Protein AF-A0A379U1P8-F1 (afdb_monomer_lite)

Sequence (129 aa):
MVGGAPLVVKLVEGTQGIGVVLAETRQAAESVIDAFRGLNAHILVQEYIAEAKGCDIRCLVVGNEVVAAIERCAKAGDFRSNLHRGGVASIATITPVNGISPSKPHRRWGWMWRALIFYAPRAGRWLWK

Secondary structure (DSSP, 8-state):
--S-SSEEEEESS-STTTTEEEESSHHHHHHHHHHHHTTT--EEEEE--GGGTTEEEEEEEETTEEEEEEEEEPPTT-----GGGT-EEEE------TT-------TT---SEEEEEEE--TTS--EE-

InterPro domains:
  IPR013651 ATP-grasp fold, RimK-type [PF08443] (4-96)
  IPR013815 ATP-grasp fold, subdomain 1 [G3DSA:3.30.1490.20] (1-49)

pLDDT: mean 71.83, std 15.87, range [37.69, 89.88]

Foldseek 3Di:
DPDFDQKWKAFPPDPDRVRTDGDRHPVSVVVSVVVVVVVVTDMDIGYDPVQLVLKKKKFKDFPFDGPFIKIWHDDPPDSHSRVVNVIDIDGDDDDPDPPPGVPDPPPPDPDRIDIWIWRDGPVRDTDGD

Organism: Salmonella diarizonae 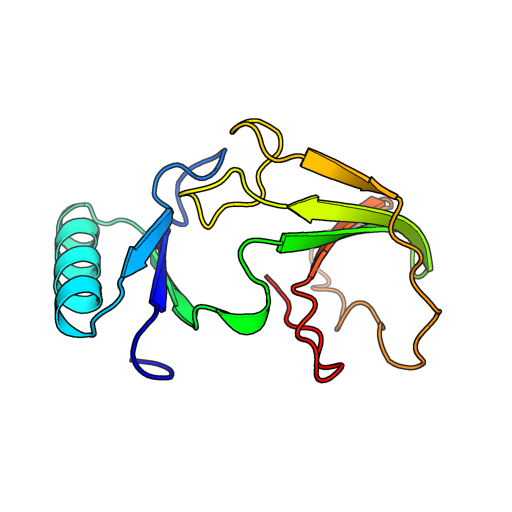(NCBI:txid59204)

Structure (mmCIF, N/CA/C/O backbone):
data_AF-A0A379U1P8-F1
#
_entry.id   AF-A0A379U1P8-F1
#
loop_
_atom_site.group_PDB
_atom_site.id
_atom_site.type_symbol
_atom_site.label_atom_id
_atom_site.label_alt_id
_atom_site.label_comp_id
_atom_site.label_asym_id
_atom_site.label_entity_id
_atom_site.label_seq_id
_atom_site.pdbx_PDB_ins_code
_atom_site.Cartn_x
_atom_site.Cartn_y
_atom_site.Cartn_z
_atom_site.occupancy
_atom_site.B_iso_or_equiv
_atom_site.auth_seq_id
_atom_site.auth_comp_id
_atom_site.auth_asym_id
_atom_site.auth_atom_id
_atom_site.pdbx_PDB_model_num
ATOM 1 N N . MET A 1 1 ? -9.757 -14.560 10.415 1.00 53.19 1 MET A N 1
ATOM 2 C CA . MET A 1 1 ? -9.095 -13.259 10.182 1.00 53.19 1 MET A CA 1
ATOM 3 C C . MET A 1 1 ? -7.602 -13.536 10.107 1.00 53.19 1 MET A C 1
ATOM 5 O O . MET A 1 1 ? -7.113 -14.252 10.970 1.00 53.19 1 MET A O 1
ATOM 9 N N . VAL A 1 2 ? -6.929 -13.124 9.033 1.00 46.50 2 VAL A N 1
ATOM 10 C CA . VAL A 1 2 ? -5.531 -13.507 8.748 1.00 46.50 2 VAL A CA 1
ATOM 11 C C . VAL A 1 2 ? -4.574 -12.605 9.541 1.00 46.50 2 VAL A C 1
ATOM 13 O O . VAL A 1 2 ? -4.865 -11.423 9.673 1.00 46.50 2 VAL A O 1
ATOM 16 N N . GLY A 1 3 ? -3.473 -13.148 10.073 1.00 61.94 3 GLY A N 1
ATOM 17 C CA . GLY A 1 3 ? -2.265 -12.406 10.493 1.00 61.94 3 GLY A CA 1
ATOM 18 C C . GLY A 1 3 ? -2.323 -11.536 11.759 1.00 61.94 3 GLY A C 1
ATOM 19 O O . GLY A 1 3 ? -1.283 -11.289 12.355 1.00 61.94 3 GLY A O 1
ATOM 20 N N . GLY A 1 4 ? -3.508 -11.118 12.213 1.00 74.19 4 GLY A N 1
ATOM 21 C CA . GLY A 1 4 ? -3.629 -10.114 13.279 1.00 74.19 4 GLY A CA 1
ATOM 22 C C . GLY A 1 4 ? -3.466 -8.685 12.746 1.00 74.19 4 GLY A C 1
ATOM 23 O O . GLY A 1 4 ? -3.145 -8.480 11.580 1.00 74.19 4 GLY A O 1
ATOM 24 N N . ALA A 1 5 ? -3.771 -7.687 13.575 1.00 78.81 5 ALA A N 1
ATOM 25 C CA . ALA A 1 5 ? -3.619 -6.282 13.198 1.00 78.81 5 ALA A CA 1
ATOM 26 C C . ALA A 1 5 ? -2.148 -5.837 13.323 1.00 78.81 5 ALA A C 1
ATOM 28 O O . ALA A 1 5 ? -1.449 -6.366 14.191 1.00 78.81 5 ALA A O 1
ATOM 29 N N . PRO A 1 6 ? -1.676 -4.870 12.513 1.00 85.50 6 PRO A N 1
ATOM 30 C CA . PRO A 1 6 ? -2.435 -4.022 11.582 1.00 85.50 6 PRO A CA 1
ATOM 31 C C . PRO A 1 6 ? -2.812 -4.691 10.243 1.00 85.50 6 PRO A C 1
ATOM 33 O O . PRO A 1 6 ? -2.034 -5.435 9.649 1.00 85.50 6 PRO A O 1
ATOM 36 N N . LEU A 1 7 ? -4.010 -4.381 9.733 1.00 87.19 7 LEU A N 1
ATOM 37 C CA . LEU A 1 7 ? -4.565 -4.918 8.482 1.00 87.19 7 LEU A CA 1
ATOM 38 C C . LEU A 1 7 ? -4.929 -3.802 7.502 1.00 87.19 7 LEU A C 1
ATOM 40 O O . LEU A 1 7 ? -5.400 -2.741 7.894 1.00 87.19 7 LEU A O 1
ATOM 44 N N . VAL A 1 8 ? -4.789 -4.066 6.206 1.00 86.69 8 VAL A N 1
ATOM 45 C CA . VAL A 1 8 ? -5.325 -3.224 5.135 1.00 86.69 8 VAL A CA 1
ATOM 46 C C . VAL A 1 8 ? -6.604 -3.857 4.598 1.00 86.69 8 VAL A C 1
ATOM 48 O O . VAL A 1 8 ? -6.575 -4.966 4.061 1.00 86.69 8 VAL A O 1
ATOM 51 N N . VAL A 1 9 ? -7.717 -3.133 4.693 1.00 87.62 9 VAL A N 1
ATOM 52 C CA . VAL A 1 9 ? -9.000 -3.510 4.090 1.00 87.62 9 VAL A CA 1
ATOM 53 C C . VAL A 1 9 ? -9.169 -2.726 2.795 1.00 87.62 9 VAL A C 1
ATOM 55 O O . VAL A 1 9 ? -9.080 -1.498 2.791 1.00 87.62 9 VAL A O 1
ATOM 58 N N . LYS A 1 10 ? -9.370 -3.432 1.682 1.00 85.19 10 LYS A N 1
ATOM 59 C CA . LYS A 1 10 ? -9.575 -2.849 0.354 1.00 85.19 10 LYS A CA 1
ATOM 60 C C . LYS A 1 10 ? -10.949 -3.231 -0.162 1.00 85.19 10 LYS A C 1
ATOM 62 O O . LYS A 1 10 ? -11.264 -4.415 -0.241 1.00 85.19 10 LYS A O 1
ATOM 67 N N . LEU A 1 11 ? -11.715 -2.245 -0.590 1.00 80.44 11 LEU A N 1
ATOM 68 C CA . LEU A 1 11 ? -12.860 -2.473 -1.458 1.00 80.44 11 LEU A CA 1
ATOM 69 C C . LEU A 1 11 ? -12.367 -2.915 -2.839 1.00 80.44 11 LEU A C 1
ATOM 71 O O . LEU A 1 11 ? -11.487 -2.283 -3.426 1.00 80.44 11 LEU A O 1
ATOM 75 N N . VAL A 1 12 ? -12.903 -4.031 -3.330 1.00 72.12 12 VAL A N 1
ATOM 76 C CA . VAL A 1 12 ? -12.590 -4.584 -4.659 1.00 72.12 12 VAL A CA 1
ATOM 77 C C . VAL A 1 12 ? -13.278 -3.764 -5.754 1.00 72.12 12 VAL A C 1
ATOM 79 O O . VAL A 1 12 ? -12.781 -3.672 -6.875 1.00 72.12 12 VAL A O 1
ATOM 82 N N . GLU A 1 13 ? -14.383 -3.112 -5.410 1.00 68.88 13 GLU A N 1
ATOM 83 C CA . GLU A 1 13 ? -15.125 -2.213 -6.282 1.00 68.88 13 GLU A CA 1
ATOM 84 C C . GLU A 1 13 ? -14.661 -0.773 -6.042 1.00 68.88 13 GLU A C 1
ATOM 86 O O . GLU A 1 13 ? -15.003 -0.135 -5.047 1.00 68.88 13 GLU A O 1
ATOM 91 N N . GLY A 1 14 ? -13.811 -0.273 -6.939 1.00 58.59 14 GLY A N 1
ATOM 92 C CA . GLY A 1 14 ? -13.273 1.083 -6.872 1.00 58.59 14 GLY A CA 1
ATOM 93 C C . GLY A 1 14 ? -11.991 1.248 -7.684 1.00 58.59 14 GLY A C 1
ATOM 94 O O . GLY A 1 14 ? -11.272 0.290 -7.962 1.00 58.59 14 GLY A O 1
ATOM 95 N N . THR A 1 15 ? -11.677 2.482 -8.077 1.00 55.84 15 THR A N 1
ATOM 96 C CA . THR A 1 15 ? -10.399 2.825 -8.721 1.00 55.84 15 THR A CA 1
ATOM 97 C C . THR A 1 15 ? -9.621 3.823 -7.858 1.00 55.84 15 THR A C 1
ATOM 99 O O . THR A 1 15 ? -10.140 4.394 -6.901 1.00 55.84 15 THR A O 1
ATOM 102 N N . GLN A 1 16 ? -8.329 4.001 -8.145 1.00 54.03 16 GLN A N 1
ATOM 103 C CA . GLN A 1 16 ? -7.488 5.045 -7.535 1.00 54.03 16 GLN A CA 1
ATOM 104 C C . GLN A 1 16 ? -7.282 4.988 -6.002 1.00 54.03 16 GLN A C 1
ATOM 106 O O . GLN A 1 16 ? -6.780 5.947 -5.413 1.00 54.03 16 GLN A O 1
ATOM 111 N N . GLY A 1 17 ? -7.567 3.862 -5.342 1.00 56.28 17 GLY A N 1
ATOM 112 C CA . GLY A 1 17 ? -7.320 3.697 -3.901 1.00 56.28 17 GLY A CA 1
ATOM 113 C C . GLY A 1 17 ? -8.392 4.314 -2.995 1.00 56.28 17 GLY A C 1
ATOM 114 O O . GLY A 1 17 ? -8.165 4.454 -1.789 1.00 56.28 17 GLY A O 1
ATOM 115 N N . ILE A 1 18 ? -9.546 4.665 -3.566 1.00 64.00 18 ILE A N 1
ATOM 116 C CA . ILE A 1 18 ? -10.781 4.915 -2.820 1.00 64.00 18 ILE A CA 1
ATOM 117 C C . ILE A 1 18 ? -11.218 3.577 -2.208 1.00 64.00 18 ILE A C 1
ATOM 119 O O . ILE A 1 18 ? -11.214 2.558 -2.893 1.00 64.00 18 ILE A O 1
ATOM 123 N N . GLY A 1 19 ? -11.508 3.563 -0.905 1.00 71.62 19 GLY A N 1
ATOM 124 C CA . GLY A 1 19 ? -11.887 2.337 -0.195 1.00 71.62 19 GLY A CA 1
ATOM 125 C C . GLY A 1 19 ? -10.727 1.470 0.305 1.00 71.62 19 GLY A C 1
ATOM 126 O O . GLY A 1 19 ? -10.930 0.292 0.582 1.00 71.62 19 GLY A O 1
ATOM 127 N N . VAL A 1 20 ? -9.513 2.026 0.421 1.00 82.25 20 VAL A N 1
ATOM 128 C CA . VAL A 1 20 ? -8.374 1.369 1.085 1.00 82.25 20 VAL A CA 1
ATOM 129 C C . VAL A 1 20 ? -8.164 1.982 2.466 1.00 82.25 20 VAL A C 1
ATOM 131 O O . VAL A 1 20 ? -7.797 3.154 2.568 1.00 82.25 20 VAL A O 1
ATOM 134 N N . VAL A 1 21 ? -8.370 1.185 3.512 1.00 86.56 21 VAL A N 1
ATOM 135 C CA . VAL A 1 21 ? -8.299 1.603 4.918 1.00 86.56 21 VAL A CA 1
ATOM 136 C C . VAL A 1 21 ? -7.233 0.787 5.643 1.00 86.56 21 VAL A C 1
ATOM 138 O O . VAL A 1 21 ? -7.186 -0.434 5.501 1.00 86.56 21 VAL A O 1
ATOM 141 N N . LEU A 1 22 ? -6.383 1.464 6.417 1.00 87.75 22 LEU A N 1
ATOM 142 C CA . LEU A 1 22 ? -5.484 0.826 7.375 1.00 87.75 22 LEU A CA 1
ATOM 143 C C . LEU A 1 22 ? -6.210 0.718 8.718 1.00 87.75 22 LEU A C 1
ATOM 145 O O . LEU A 1 22 ? -6.577 1.728 9.309 1.00 87.75 22 LEU A O 1
ATOM 149 N N . ALA A 1 23 ? -6.423 -0.506 9.178 1.00 89.88 23 ALA A N 1
ATOM 150 C CA . ALA A 1 23 ? -6.978 -0.815 10.480 1.00 89.88 23 ALA A CA 1
ATOM 151 C C . ALA A 1 23 ? -5.848 -1.254 11.417 1.00 89.88 23 ALA A C 1
ATOM 153 O O . ALA A 1 23 ? -5.320 -2.360 11.298 1.00 89.88 23 ALA A O 1
ATOM 154 N N . GLU A 1 24 ? -5.469 -0.376 12.346 1.00 87.56 24 GLU A N 1
ATOM 155 C CA . GLU A 1 24 ? -4.363 -0.622 13.283 1.00 87.56 24 GLU A CA 1
ATOM 156 C C . GLU A 1 24 ? -4.704 -1.657 14.357 1.00 87.56 24 GLU A C 1
ATOM 158 O O . GLU A 1 24 ? -3.819 -2.331 14.878 1.00 87.56 24 GLU A O 1
ATOM 163 N N . THR A 1 25 ? -5.993 -1.823 14.659 1.00 88.94 25 THR A N 1
ATOM 164 C CA . THR A 1 25 ? -6.484 -2.795 15.635 1.00 88.94 25 THR A CA 1
ATOM 165 C C . THR A 1 25 ? -7.435 -3.786 14.987 1.00 88.94 25 THR A C 1
ATOM 167 O O . THR A 1 25 ? -8.078 -3.515 13.968 1.00 88.94 25 THR A O 1
ATOM 170 N N . ARG A 1 26 ? -7.563 -4.955 15.616 1.00 87.00 26 ARG A N 1
ATOM 171 C CA . ARG A 1 26 ? -8.515 -5.976 15.183 1.00 87.00 26 ARG A CA 1
ATOM 172 C C . ARG A 1 26 ? -9.951 -5.448 15.195 1.00 87.00 26 ARG A C 1
ATOM 174 O O . ARG A 1 26 ? -10.682 -5.669 14.240 1.00 87.00 26 ARG A O 1
ATOM 181 N N . GLN A 1 27 ? -10.312 -4.720 16.248 1.00 87.75 27 GLN A N 1
ATOM 182 C CA . GLN A 1 27 ? -11.637 -4.119 16.402 1.00 87.75 27 GLN A CA 1
ATOM 183 C C . GLN A 1 27 ? -11.914 -3.107 15.287 1.00 87.75 27 GLN A C 1
ATOM 185 O O . GLN A 1 27 ? -12.988 -3.126 14.700 1.00 87.75 27 GLN A O 1
ATOM 190 N N . ALA A 1 28 ? -10.932 -2.271 14.925 1.00 88.69 28 ALA A N 1
ATOM 191 C CA . ALA A 1 28 ? -11.074 -1.356 13.796 1.00 88.69 28 ALA A CA 1
ATOM 192 C C . ALA A 1 28 ? -11.277 -2.113 12.474 1.00 88.69 28 ALA A C 1
ATOM 194 O O . ALA A 1 28 ? -12.111 -1.717 11.663 1.00 88.69 28 ALA A O 1
ATOM 195 N N . ALA A 1 29 ? -10.557 -3.220 12.264 1.00 88.31 29 ALA A N 1
ATOM 196 C CA . ALA A 1 29 ? -10.723 -4.042 11.069 1.00 88.31 29 ALA A CA 1
ATOM 197 C C . ALA A 1 29 ? -12.125 -4.666 11.010 1.00 88.31 29 ALA A C 1
ATOM 199 O O . ALA A 1 29 ? -12.757 -4.623 9.959 1.00 88.31 29 ALA A O 1
ATOM 200 N N . GLU A 1 30 ? -12.621 -5.198 12.131 1.00 89.00 30 GLU A N 1
ATOM 201 C CA . GLU A 1 30 ? -13.978 -5.746 12.266 1.00 89.00 30 GLU A CA 1
ATOM 202 C C . GLU A 1 30 ? -15.040 -4.680 11.958 1.00 89.00 30 GLU A C 1
ATOM 204 O O . GLU A 1 30 ? -15.861 -4.892 11.068 1.00 89.00 30 GLU A O 1
ATOM 209 N N . SER A 1 31 ? -14.947 -3.494 12.568 1.00 89.12 31 SER A N 1
ATOM 210 C CA . SER A 1 31 ? -15.872 -2.381 12.310 1.00 89.12 31 SER A CA 1
ATOM 211 C C . SER A 1 31 ? -15.903 -1.954 10.839 1.00 89.12 31 SER A C 1
ATOM 213 O O . SER A 1 31 ? -16.969 -1.691 10.285 1.00 89.12 31 SER A O 1
ATOM 215 N N . VAL A 1 32 ? -14.740 -1.893 10.181 1.00 87.25 32 VAL A N 1
ATOM 216 C CA . VAL A 1 32 ? -14.643 -1.524 8.759 1.00 87.25 32 VAL A CA 1
ATOM 217 C C . VAL A 1 32 ? -15.234 -2.618 7.864 1.00 87.25 32 VAL A C 1
ATOM 219 O O . VAL A 1 32 ? -15.941 -2.317 6.903 1.00 87.25 32 VAL A O 1
ATOM 222 N N . ILE A 1 33 ? -14.974 -3.888 8.180 1.00 85.69 33 ILE A N 1
ATOM 223 C CA . ILE A 1 33 ? -15.542 -5.034 7.461 1.00 85.69 33 ILE A CA 1
ATOM 224 C C . ILE A 1 33 ? -17.070 -5.023 7.556 1.00 85.69 33 ILE A C 1
ATOM 226 O O . ILE A 1 33 ? -17.740 -5.186 6.537 1.00 85.69 33 ILE A O 1
ATOM 230 N N . ASP A 1 34 ? -17.621 -4.810 8.749 1.00 87.56 34 ASP A N 1
ATOM 231 C CA . ASP A 1 34 ? -19.067 -4.817 8.961 1.00 87.56 34 ASP A CA 1
ATOM 232 C C . ASP A 1 34 ? -19.751 -3.621 8.285 1.00 87.56 34 ASP A C 1
ATOM 234 O O . ASP A 1 34 ? -20.790 -3.796 7.643 1.00 87.56 34 ASP A O 1
ATOM 238 N N . ALA A 1 35 ? -19.121 -2.441 8.303 1.00 84.56 35 ALA A N 1
ATOM 239 C CA . ALA A 1 35 ? -19.597 -1.280 7.551 1.00 84.56 35 ALA A CA 1
ATOM 240 C C . ALA A 1 35 ? -19.691 -1.562 6.039 1.00 84.56 35 ALA A C 1
ATOM 242 O O . ALA A 1 35 ? -20.681 -1.205 5.401 1.00 84.56 35 ALA A O 1
ATOM 243 N N . PHE A 1 36 ? -18.696 -2.240 5.456 1.00 80.75 36 PHE A N 1
ATOM 244 C CA . PHE A 1 36 ? -18.701 -2.565 4.025 1.00 80.75 36 PHE A CA 1
ATOM 245 C C . PHE A 1 36 ? -19.614 -3.738 3.656 1.00 80.75 36 PHE A C 1
ATOM 247 O O . PHE A 1 36 ? -20.165 -3.753 2.554 1.00 80.75 36 PHE A O 1
ATOM 254 N N . ARG A 1 37 ? -19.842 -4.688 4.569 1.00 78.69 37 ARG A N 1
ATOM 255 C CA . ARG A 1 37 ? -20.837 -5.757 4.379 1.00 78.69 37 ARG A CA 1
ATOM 256 C C . ARG A 1 37 ? -22.254 -5.211 4.249 1.00 78.69 37 ARG A C 1
ATOM 258 O O . ARG A 1 37 ? -23.000 -5.701 3.409 1.00 78.69 37 ARG A O 1
ATOM 265 N N . GLY A 1 38 ? -22.602 -4.171 5.011 1.00 78.56 38 GLY A N 1
ATOM 266 C CA . GLY A 1 38 ? -23.896 -3.488 4.885 1.00 78.56 38 GLY A CA 1
ATOM 267 C C . GLY A 1 38 ? -24.139 -2.865 3.503 1.00 78.56 38 GLY A C 1
ATOM 268 O O . GLY A 1 38 ? -25.283 -2.630 3.129 1.00 78.56 38 GLY A O 1
ATOM 269 N N . LEU A 1 39 ? -23.073 -2.647 2.726 1.00 75.31 39 LEU A N 1
ATOM 270 C CA . LEU A 1 39 ? -23.113 -2.098 1.370 1.00 75.31 39 LEU A CA 1
ATOM 271 C C . LEU A 1 39 ? -23.047 -3.179 0.274 1.00 75.31 39 LEU A C 1
ATOM 273 O O . LEU A 1 39 ? -22.937 -2.830 -0.897 1.00 75.31 39 LEU A O 1
ATOM 277 N N . ASN A 1 40 ? -23.097 -4.473 0.629 1.00 74.44 40 ASN A N 1
ATOM 278 C CA . ASN A 1 40 ? -22.912 -5.60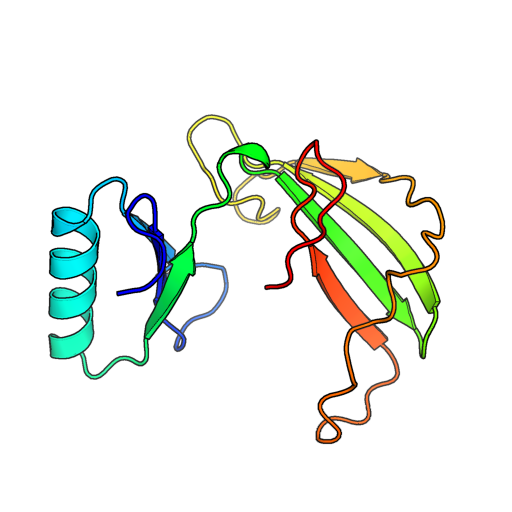7 -0.295 1.00 74.44 40 ASN A CA 1
ATOM 279 C C . ASN A 1 40 ? -21.617 -5.537 -1.129 1.00 74.44 40 ASN A C 1
ATOM 281 O O . ASN A 1 40 ? -21.529 -6.121 -2.206 1.00 74.44 40 ASN A O 1
ATOM 285 N N . ALA A 1 41 ? -20.591 -4.852 -0.622 1.00 75.62 41 ALA A N 1
ATOM 286 C CA . ALA A 1 41 ? -19.347 -4.669 -1.348 1.00 75.62 41 ALA A CA 1
ATOM 287 C C . ALA A 1 41 ? -18.388 -5.850 -1.145 1.00 75.62 41 ALA A C 1
ATOM 289 O O . ALA A 1 41 ? -18.208 -6.364 -0.035 1.00 75.62 41 ALA A O 1
ATOM 290 N N . HIS A 1 42 ? -17.693 -6.241 -2.210 1.00 80.31 42 HIS A N 1
ATOM 291 C CA . HIS A 1 42 ? -16.597 -7.197 -2.111 1.00 80.31 42 HIS A CA 1
ATOM 292 C C . HIS A 1 42 ? -15.369 -6.548 -1.461 1.00 80.31 42 HIS A C 1
ATOM 294 O O . HIS A 1 42 ? -14.876 -5.513 -1.916 1.00 80.31 42 HIS A O 1
ATOM 300 N N . ILE A 1 43 ? -14.846 -7.179 -0.408 1.00 83.25 43 ILE A N 1
ATOM 301 C CA . ILE A 1 43 ? -13.687 -6.693 0.347 1.00 83.25 43 ILE A CA 1
ATOM 302 C C . ILE A 1 43 ? -12.533 -7.694 0.321 1.00 83.25 43 ILE A C 1
ATOM 304 O O . ILE A 1 43 ? -12.726 -8.907 0.386 1.00 83.25 43 ILE A O 1
ATOM 308 N N . LEU A 1 44 ? -11.315 -7.164 0.282 1.00 84.00 44 LEU A N 1
ATOM 309 C CA . LEU A 1 44 ? -10.071 -7.904 0.418 1.00 84.00 44 LEU A CA 1
ATOM 310 C C . LEU A 1 44 ? -9.339 -7.422 1.670 1.00 84.00 44 LEU A C 1
ATOM 312 O O . LEU A 1 44 ? -9.067 -6.233 1.821 1.00 84.00 44 LEU A O 1
ATOM 316 N N . VAL A 1 45 ? -9.010 -8.354 2.560 1.00 84.62 45 VAL A N 1
ATOM 317 C CA . VAL A 1 45 ? -8.268 -8.080 3.794 1.00 84.62 45 VAL A CA 1
ATOM 318 C C . VAL A 1 45 ? -6.852 -8.616 3.629 1.00 84.62 45 VAL A C 1
ATOM 320 O O . VAL A 1 45 ? -6.668 -9.786 3.298 1.00 84.62 45 VAL A O 1
ATOM 323 N N . GLN A 1 46 ? -5.858 -7.761 3.844 1.00 83.88 46 GLN A N 1
ATOM 324 C CA . GLN A 1 46 ? -4.439 -8.084 3.711 1.00 83.88 46 GLN A CA 1
ATOM 325 C C . GLN A 1 46 ? -3.680 -7.640 4.963 1.00 83.88 46 GLN A C 1
ATOM 327 O O . GLN A 1 46 ? -4.053 -6.660 5.599 1.00 83.88 46 GLN A O 1
ATOM 332 N N . GLU A 1 47 ? -2.597 -8.332 5.299 1.00 83.44 47 GLU A N 1
ATOM 333 C CA . GLU A 1 47 ? -1.646 -7.887 6.320 1.00 83.44 47 GLU A CA 1
ATOM 334 C C . GLU A 1 47 ? -0.990 -6.553 5.933 1.00 83.44 47 GLU A C 1
ATOM 336 O O . GLU A 1 47 ? -0.620 -6.343 4.771 1.00 83.44 47 GLU A O 1
ATOM 341 N N . TYR A 1 48 ? -0.852 -5.633 6.892 1.00 83.81 48 TYR A N 1
ATOM 342 C CA . TYR A 1 48 ? -0.109 -4.399 6.665 1.00 83.81 48 TYR A CA 1
ATOM 343 C C . TYR A 1 48 ? 1.395 -4.629 6.834 1.00 83.81 48 TYR A C 1
ATOM 345 O O . TYR A 1 48 ? 1.886 -4.920 7.921 1.00 83.81 48 TYR A O 1
ATOM 353 N N . ILE A 1 49 ? 2.146 -4.422 5.754 1.00 82.12 49 ILE A N 1
ATOM 354 C CA . ILE A 1 49 ? 3.604 -4.572 5.745 1.00 82.12 49 ILE A CA 1
ATOM 355 C C . ILE A 1 49 ? 4.239 -3.270 6.249 1.00 82.12 49 ILE A C 1
ATOM 357 O O . ILE A 1 49 ? 4.669 -2.419 5.468 1.00 82.12 49 ILE A O 1
ATOM 361 N N . ALA A 1 50 ? 4.291 -3.102 7.571 1.00 79.25 50 ALA A N 1
ATOM 362 C CA . ALA A 1 50 ? 4.829 -1.897 8.209 1.00 79.25 50 ALA A CA 1
ATOM 363 C C . ALA A 1 50 ? 6.310 -1.641 7.867 1.00 79.25 50 ALA A C 1
ATOM 365 O O . ALA A 1 50 ? 6.735 -0.490 7.748 1.00 79.25 50 ALA A O 1
ATOM 366 N N . GLU A 1 51 ? 7.088 -2.705 7.643 1.00 77.62 51 GLU A N 1
ATOM 367 C CA . GLU A 1 51 ? 8.507 -2.630 7.266 1.00 77.62 51 GLU A CA 1
ATOM 368 C C . GLU A 1 51 ? 8.752 -1.852 5.972 1.00 77.62 51 GLU A C 1
ATOM 370 O O . GLU A 1 51 ? 9.815 -1.252 5.812 1.00 77.62 51 GLU A O 1
ATOM 375 N N . ALA A 1 52 ? 7.768 -1.840 5.070 1.00 76.88 52 ALA A N 1
ATOM 376 C CA . ALA A 1 52 ? 7.861 -1.137 3.801 1.00 76.88 52 ALA A CA 1
ATOM 377 C C . ALA A 1 52 ? 7.704 0.385 3.951 1.00 76.88 52 ALA A C 1
ATOM 379 O O . ALA A 1 52 ? 7.951 1.111 2.996 1.00 76.88 52 ALA A O 1
ATOM 380 N N . LYS A 1 53 ? 7.293 0.886 5.129 1.00 80.31 53 LYS A N 1
ATOM 381 C CA . LYS A 1 53 ? 7.183 2.323 5.455 1.00 80.31 53 LYS A CA 1
ATOM 382 C C . LYS A 1 53 ? 6.410 3.152 4.419 1.00 80.31 53 LYS A C 1
ATOM 384 O O . LYS A 1 53 ? 6.763 4.291 4.131 1.00 80.31 53 LYS A O 1
ATOM 389 N N . GLY A 1 54 ? 5.353 2.572 3.852 1.00 81.19 54 GLY A N 1
ATOM 390 C CA . GLY A 1 54 ? 4.558 3.230 2.815 1.00 81.19 54 GLY A CA 1
ATOM 391 C C . GLY A 1 54 ? 5.273 3.356 1.468 1.00 81.19 54 GLY A C 1
ATOM 392 O O . GLY A 1 54 ? 4.849 4.166 0.648 1.00 81.19 54 GLY A O 1
ATOM 393 N N . CYS A 1 55 ? 6.331 2.581 1.225 1.00 81.94 55 CYS A N 1
ATOM 394 C CA . CYS A 1 55 ? 7.000 2.476 -0.063 1.00 81.94 55 CYS A CA 1
ATOM 395 C C . CYS A 1 55 ? 6.667 1.146 -0.762 1.00 81.94 55 CYS A C 1
ATOM 397 O O . CYS A 1 55 ? 6.466 0.113 -0.123 1.00 81.94 55 CYS A O 1
ATOM 399 N N . ASP A 1 56 ? 6.594 1.168 -2.091 1.00 83.62 56 ASP A N 1
ATOM 400 C CA . ASP A 1 56 ? 6.509 -0.024 -2.935 1.00 83.62 56 ASP A CA 1
ATOM 401 C C . ASP A 1 56 ? 7.433 0.100 -4.139 1.00 83.62 56 ASP A C 1
ATOM 403 O O . ASP A 1 56 ? 7.704 1.202 -4.609 1.00 83.62 56 ASP A O 1
ATOM 407 N N . ILE A 1 57 ? 7.870 -1.037 -4.669 1.00 82.81 57 ILE A N 1
ATOM 408 C CA . ILE A 1 57 ? 8.556 -1.103 -5.950 1.00 82.81 57 ILE A CA 1
ATOM 409 C C . ILE A 1 57 ? 7.550 -1.511 -7.013 1.00 82.81 57 ILE A C 1
ATOM 411 O O . ILE A 1 57 ? 6.895 -2.553 -6.925 1.00 82.81 57 ILE A O 1
ATOM 415 N N . ARG A 1 58 ? 7.446 -0.692 -8.053 1.00 84.88 58 ARG A N 1
ATOM 416 C CA . ARG A 1 58 ? 6.675 -1.001 -9.246 1.00 84.88 58 ARG A CA 1
ATOM 417 C C . ARG A 1 58 ? 7.617 -1.414 -10.359 1.00 84.88 58 ARG A C 1
ATOM 419 O O . ARG A 1 58 ? 8.449 -0.625 -10.793 1.00 84.88 58 ARG A O 1
ATOM 426 N N . CYS A 1 59 ? 7.405 -2.620 -10.855 1.00 82.12 59 CYS A N 1
ATOM 427 C CA . CYS A 1 59 ? 8.150 -3.213 -11.950 1.00 82.12 59 CYS A CA 1
ATOM 428 C C . CYS A 1 59 ? 7.289 -3.226 -13.216 1.00 82.12 59 CYS A C 1
ATOM 430 O O . CYS A 1 59 ? 6.123 -3.627 -13.170 1.00 82.12 59 CYS A O 1
ATOM 432 N N . LEU A 1 60 ? 7.861 -2.819 -14.346 1.00 79.75 60 LEU A N 1
ATOM 433 C CA . LEU A 1 60 ? 7.282 -3.027 -15.668 1.00 79.75 60 LEU A CA 1
ATOM 434 C C . LEU A 1 60 ? 7.865 -4.311 -16.253 1.00 79.75 60 LEU A C 1
ATOM 436 O O . LEU A 1 60 ? 9.081 -4.431 -16.395 1.00 79.75 60 LEU A O 1
ATOM 440 N N . VAL A 1 61 ? 6.993 -5.259 -16.579 1.00 78.88 61 VAL A N 1
ATOM 441 C CA . VAL A 1 61 ? 7.365 -6.564 -17.125 1.00 78.88 61 VAL A CA 1
ATOM 442 C C . VAL A 1 61 ? 6.875 -6.684 -18.558 1.00 78.88 61 VAL A C 1
ATOM 444 O O . VAL A 1 61 ? 5.699 -6.427 -18.841 1.00 78.88 61 VAL A O 1
ATOM 447 N N . VAL A 1 62 ? 7.782 -7.097 -19.442 1.00 76.50 62 VAL A N 1
ATOM 448 C CA . VAL A 1 62 ? 7.521 -7.379 -20.857 1.00 76.50 62 VAL A CA 1
ATOM 449 C C . VAL A 1 62 ? 7.854 -8.839 -21.101 1.00 76.50 62 VAL A C 1
ATOM 451 O O . VAL A 1 62 ? 8.987 -9.273 -20.899 1.00 76.50 62 VAL A O 1
ATOM 454 N N . GLY A 1 63 ? 6.844 -9.627 -21.467 1.00 79.44 63 GLY A N 1
ATOM 455 C CA . GLY A 1 63 ? 6.976 -11.083 -21.487 1.00 79.44 63 GLY A CA 1
ATOM 456 C C . GLY A 1 63 ? 7.348 -11.627 -20.102 1.00 79.44 63 GLY A C 1
ATOM 457 O O . GLY A 1 63 ? 6.529 -11.586 -19.184 1.00 79.44 63 GLY A O 1
ATOM 458 N N . ASN A 1 64 ? 8.584 -12.116 -19.962 1.00 74.88 64 ASN A N 1
ATOM 459 C CA . ASN A 1 64 ? 9.113 -12.711 -18.729 1.00 74.88 64 ASN A CA 1
ATOM 460 C C . ASN A 1 64 ? 10.216 -11.873 -18.061 1.00 74.88 64 ASN A C 1
ATOM 462 O O . ASN A 1 64 ? 10.791 -12.318 -17.069 1.00 74.88 64 ASN A O 1
ATOM 466 N N . GLU A 1 65 ? 10.513 -10.681 -18.581 1.00 72.81 65 GLU A N 1
ATOM 467 C CA . GLU A 1 65 ? 11.626 -9.851 -18.117 1.00 72.81 65 GLU A CA 1
ATOM 468 C C . GLU A 1 65 ? 11.133 -8.545 -17.501 1.00 72.81 65 GLU A C 1
ATOM 470 O O . GLU A 1 65 ? 10.207 -7.905 -18.007 1.00 72.81 65 GLU A O 1
ATOM 475 N N . VAL A 1 66 ? 11.767 -8.133 -16.401 1.00 79.88 66 VAL A N 1
ATOM 476 C CA . VAL A 1 66 ? 11.534 -6.812 -15.817 1.00 79.88 66 VAL A CA 1
ATOM 477 C C . VAL A 1 66 ? 12.405 -5.796 -16.551 1.00 79.88 66 VAL A C 1
ATOM 479 O O . VAL A 1 66 ? 13.623 -5.822 -16.417 1.00 79.88 66 VAL A O 1
ATOM 482 N N . VAL A 1 67 ? 11.783 -4.894 -17.309 1.00 82.69 67 VAL A N 1
ATOM 483 C CA . VAL A 1 67 ? 12.492 -3.913 -18.156 1.00 82.69 67 VAL A CA 1
ATOM 484 C C . VAL A 1 67 ? 12.703 -2.564 -17.470 1.00 82.69 67 VAL A C 1
ATOM 486 O O . VAL A 1 67 ? 13.551 -1.782 -17.887 1.00 82.69 67 VAL A O 1
ATOM 489 N N . ALA A 1 68 ? 11.925 -2.267 -16.426 1.00 82.56 68 ALA A N 1
ATOM 490 C CA . ALA A 1 68 ? 12.062 -1.049 -15.634 1.00 82.56 68 ALA A CA 1
ATOM 491 C C . ALA A 1 68 ? 11.506 -1.248 -14.223 1.00 82.56 68 ALA A C 1
ATOM 493 O O . ALA A 1 68 ? 10.537 -1.989 -14.030 1.00 82.56 68 ALA A O 1
ATOM 494 N N . ALA A 1 69 ? 12.071 -0.539 -13.249 1.00 85.44 69 ALA A N 1
ATOM 495 C CA . ALA A 1 69 ? 11.550 -0.487 -11.893 1.00 85.44 69 ALA A CA 1
ATOM 496 C C . ALA A 1 69 ? 11.648 0.926 -11.312 1.00 85.44 69 ALA A C 1
ATOM 498 O O . ALA A 1 69 ? 12.615 1.654 -11.536 1.00 85.44 69 ALA A O 1
ATOM 499 N N . ILE A 1 70 ? 10.631 1.297 -10.543 1.00 87.19 70 ILE A N 1
ATOM 500 C CA . ILE A 1 70 ? 10.615 2.523 -9.747 1.00 87.19 70 ILE A CA 1
ATOM 501 C C . ILE A 1 70 ? 10.251 2.181 -8.313 1.00 87.19 70 ILE A C 1
ATOM 503 O O . ILE A 1 70 ? 9.375 1.348 -8.076 1.00 87.19 70 ILE A O 1
ATOM 507 N N . GLU A 1 71 ? 10.886 2.847 -7.362 1.00 86.19 71 GLU A N 1
ATOM 508 C CA . GLU A 1 71 ? 10.411 2.880 -5.988 1.00 86.19 71 GLU A CA 1
ATOM 509 C C . GLU A 1 71 ? 9.450 4.056 -5.865 1.00 86.19 71 GLU A C 1
ATOM 511 O O . GLU A 1 71 ? 9.676 5.139 -6.407 1.00 86.19 71 GLU A O 1
ATOM 516 N N . ARG A 1 72 ? 8.330 3.828 -5.193 1.00 88.94 72 ARG A N 1
ATOM 517 C CA . ARG A 1 72 ? 7.322 4.841 -4.926 1.00 88.94 72 ARG A CA 1
ATOM 518 C C . ARG A 1 72 ? 7.116 4.906 -3.437 1.00 88.94 72 ARG A C 1
ATOM 520 O O . ARG A 1 72 ? 6.709 3.909 -2.852 1.00 88.94 72 ARG A O 1
ATOM 527 N N . CYS A 1 73 ? 7.316 6.073 -2.853 1.00 85.88 73 CYS A N 1
ATOM 528 C CA . CYS A 1 73 ? 7.107 6.297 -1.432 1.00 85.88 73 CYS A CA 1
ATOM 529 C C . CYS A 1 73 ? 5.919 7.222 -1.200 1.00 85.88 73 CYS A C 1
ATOM 531 O O . CYS A 1 73 ? 5.712 8.202 -1.920 1.00 85.88 73 CYS A O 1
ATOM 533 N N . ALA A 1 74 ? 5.109 6.882 -0.202 1.00 86.44 74 ALA A N 1
ATOM 534 C CA . ALA A 1 74 ? 3.999 7.705 0.236 1.00 86.44 74 ALA A CA 1
ATOM 535 C C . ALA A 1 74 ? 4.491 9.040 0.810 1.00 86.44 74 ALA A C 1
ATOM 537 O O . ALA A 1 74 ? 5.614 9.166 1.301 1.00 86.44 74 ALA A O 1
ATOM 538 N N . LYS A 1 75 ? 3.618 10.047 0.771 1.00 86.12 75 LYS A N 1
ATOM 539 C CA . LYS A 1 75 ? 3.836 11.304 1.489 1.00 86.12 75 LYS A CA 1
ATOM 540 C C . LYS A 1 75 ? 3.776 11.051 3.002 1.00 86.12 75 LYS A C 1
ATOM 542 O O . LYS A 1 75 ? 3.051 10.168 3.454 1.00 86.12 75 LYS A O 1
ATOM 547 N N . ALA A 1 76 ? 4.482 11.866 3.786 1.00 78.81 76 ALA A N 1
ATOM 548 C CA . ALA A 1 76 ? 4.388 11.843 5.244 1.00 78.81 76 ALA A CA 1
ATOM 549 C C . ALA A 1 76 ? 2.920 11.863 5.720 1.00 78.81 76 ALA A C 1
ATOM 551 O O . ALA A 1 76 ? 2.131 12.700 5.276 1.00 78.81 76 ALA A O 1
ATOM 552 N N . GLY A 1 77 ? 2.572 10.929 6.610 1.00 79.62 77 GLY A N 1
ATOM 553 C CA . GLY A 1 77 ? 1.214 10.759 7.138 1.00 79.62 77 GLY A CA 1
ATOM 554 C C . GLY A 1 77 ? 0.276 9.890 6.289 1.00 79.62 77 GLY A C 1
ATOM 555 O O . GLY A 1 77 ? -0.857 9.668 6.703 1.00 79.62 77 GLY A O 1
ATOM 556 N N . ASP A 1 78 ? 0.714 9.366 5.138 1.00 80.00 78 ASP A N 1
ATOM 557 C CA . ASP A 1 78 ? -0.043 8.380 4.357 1.00 80.00 78 ASP A CA 1
ATOM 558 C C . ASP A 1 78 ? 0.767 7.087 4.200 1.00 80.00 78 ASP A C 1
ATOM 560 O O . ASP A 1 78 ? 1.985 7.110 4.054 1.00 80.00 78 ASP A O 1
ATOM 564 N N . PHE A 1 79 ? 0.091 5.940 4.205 1.00 80.06 79 PHE A N 1
ATOM 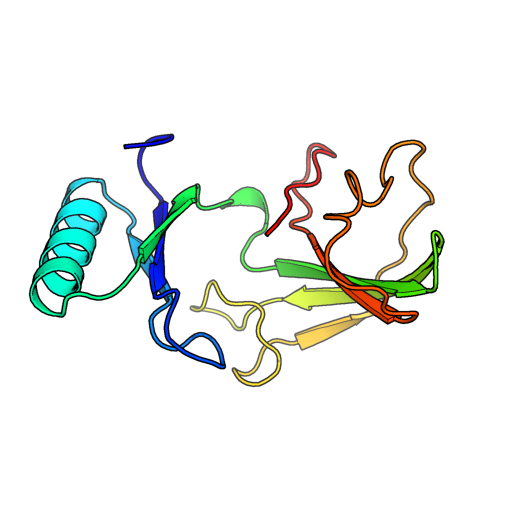565 C CA . PHE A 1 79 ? 0.717 4.637 3.952 1.00 80.06 79 PHE A CA 1
ATOM 566 C C . PHE A 1 79 ? 0.621 4.227 2.472 1.00 80.06 79 PHE A C 1
ATOM 568 O O . PHE A 1 79 ? 1.150 3.192 2.063 1.00 80.06 79 PHE A O 1
ATOM 575 N N . ARG A 1 80 ? -0.090 5.016 1.654 1.00 79.19 80 ARG A N 1
ATOM 576 C CA . ARG A 1 80 ? -0.333 4.748 0.233 1.00 79.19 80 ARG A CA 1
ATOM 577 C C . ARG A 1 80 ? 0.668 5.501 -0.645 1.00 79.19 80 ARG A C 1
ATOM 579 O O . ARG A 1 80 ? 0.548 6.699 -0.870 1.00 79.19 80 ARG A O 1
ATOM 586 N N . SER A 1 81 ? 1.578 4.754 -1.250 1.00 76.94 81 SER A N 1
ATOM 587 C CA . SER A 1 81 ? 2.612 5.131 -2.240 1.00 76.94 81 SER A CA 1
ATOM 588 C C . SER A 1 81 ? 2.085 5.539 -3.630 1.00 76.94 81 SER A C 1
ATOM 590 O O . SER A 1 81 ? 2.774 5.479 -4.654 1.00 76.94 81 SER A O 1
ATOM 592 N N . ASN A 1 82 ? 0.813 5.905 -3.732 1.00 78.88 82 ASN A N 1
ATOM 593 C CA . ASN A 1 82 ? 0.198 6.285 -4.994 1.00 78.88 82 ASN A CA 1
ATOM 594 C C . ASN A 1 82 ? 0.710 7.658 -5.466 1.00 78.88 82 ASN A C 1
ATOM 596 O O . ASN A 1 82 ? 0.526 8.652 -4.769 1.00 78.88 82 ASN A O 1
ATOM 600 N N . LEU A 1 83 ? 1.285 7.732 -6.677 1.00 75.75 83 LEU A N 1
ATOM 601 C CA . LEU A 1 83 ? 1.822 8.990 -7.231 1.00 75.75 83 LEU A CA 1
ATOM 602 C C . LEU A 1 83 ? 0.737 10.060 -7.376 1.00 75.75 83 LEU A C 1
ATOM 604 O O . LEU A 1 83 ? 0.950 11.213 -7.022 1.00 75.75 83 LEU A O 1
ATOM 608 N N . HIS A 1 84 ? -0.474 9.664 -7.785 1.00 77.25 84 HIS A N 1
ATOM 609 C CA . HIS A 1 84 ? -1.613 10.580 -7.904 1.00 77.25 84 HIS A CA 1
ATOM 610 C C . HIS A 1 84 ? -2.087 11.157 -6.561 1.00 77.25 84 HIS A C 1
ATOM 612 O O . HIS A 1 84 ? -2.864 12.103 -6.553 1.00 77.25 84 HIS A O 1
ATOM 618 N N . ARG A 1 85 ? -1.630 10.608 -5.426 1.00 74.38 85 ARG A N 1
ATOM 619 C CA . ARG A 1 85 ? -1.915 11.119 -4.072 1.00 74.38 85 ARG A CA 1
ATOM 620 C C . ARG A 1 85 ? -0.708 11.827 -3.448 1.00 74.38 85 ARG A C 1
ATOM 622 O O . ARG A 1 85 ? -0.649 11.985 -2.233 1.00 74.38 85 ARG A O 1
ATOM 629 N N . GLY A 1 86 ? 0.243 12.261 -4.277 1.00 80.00 86 GLY A N 1
ATOM 630 C CA . GLY A 1 86 ? 1.434 12.990 -3.843 1.00 80.00 86 GLY A CA 1
ATOM 631 C C . GLY A 1 86 ? 2.581 12.096 -3.375 1.00 80.00 86 GLY A C 1
ATOM 632 O O . GLY A 1 86 ? 3.478 12.584 -2.692 1.00 80.00 86 GLY A O 1
ATOM 633 N N . GLY A 1 87 ? 2.554 10.802 -3.712 1.00 84.44 87 GLY A N 1
ATOM 634 C CA . GLY A 1 87 ? 3.720 9.937 -3.553 1.00 84.44 87 GLY A CA 1
ATOM 635 C C . GLY A 1 87 ? 4.857 10.354 -4.491 1.00 84.44 87 GLY A C 1
ATOM 636 O O . GLY A 1 87 ? 4.611 10.835 -5.598 1.00 84.44 87 GLY A O 1
ATOM 637 N N . VAL A 1 88 ? 6.097 10.146 -4.055 1.00 86.12 88 VAL A N 1
ATOM 638 C CA . VAL A 1 88 ? 7.312 10.465 -4.820 1.00 86.12 88 VAL A CA 1
ATOM 639 C C . VAL A 1 88 ? 7.842 9.191 -5.471 1.00 86.12 88 VAL A C 1
ATOM 641 O O . VAL A 1 88 ? 7.793 8.128 -4.854 1.00 86.12 88 VAL A O 1
ATOM 644 N N . ALA A 1 89 ? 8.333 9.292 -6.709 1.00 88.56 89 ALA A N 1
ATOM 645 C CA . ALA A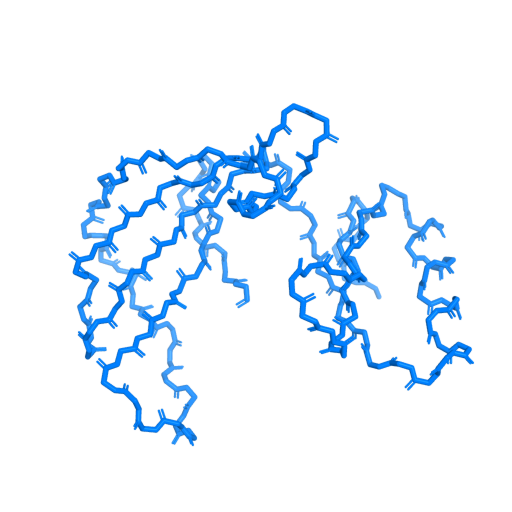 1 89 ? 8.991 8.195 -7.413 1.00 88.56 89 ALA A CA 1
ATOM 646 C C . ALA A 1 89 ? 10.498 8.441 -7.540 1.00 88.56 89 ALA A C 1
ATOM 648 O O . ALA A 1 89 ? 10.917 9.547 -7.882 1.00 88.56 89 ALA A O 1
ATOM 649 N N . SER A 1 90 ? 11.289 7.393 -7.344 1.00 88.06 90 SER A N 1
ATOM 650 C CA . SER A 1 90 ? 12.722 7.341 -7.638 1.00 88.06 90 SER A CA 1
ATOM 651 C C . SER A 1 90 ? 13.031 6.120 -8.507 1.00 88.06 90 SER A C 1
ATOM 653 O O . SER A 1 90 ? 12.274 5.146 -8.547 1.00 88.06 90 SER A O 1
ATOM 655 N N . ILE A 1 91 ? 14.140 6.175 -9.247 1.00 87.00 91 ILE A N 1
ATOM 656 C CA . ILE A 1 91 ? 14.619 5.026 -10.024 1.00 87.00 91 ILE A CA 1
ATOM 657 C C . ILE A 1 91 ? 15.023 3.927 -9.039 1.00 87.00 91 ILE A C 1
ATOM 659 O O . ILE A 1 91 ? 15.840 4.171 -8.151 1.00 87.00 91 ILE A O 1
ATOM 663 N N . ALA A 1 92 ? 14.463 2.728 -9.204 1.00 83.94 92 ALA A N 1
ATOM 664 C CA . ALA A 1 92 ? 14.851 1.570 -8.414 1.00 83.94 92 ALA A CA 1
ATOM 665 C C . ALA A 1 92 ? 15.791 0.683 -9.226 1.00 83.94 92 ALA A C 1
ATOM 667 O O . ALA A 1 92 ? 15.425 0.169 -10.284 1.00 83.94 92 ALA A O 1
ATOM 668 N N . THR A 1 93 ? 16.988 0.453 -8.695 1.00 79.00 93 THR A N 1
ATOM 669 C CA . THR A 1 93 ? 17.872 -0.588 -9.212 1.00 79.00 93 THR A CA 1
ATOM 670 C C . THR A 1 93 ? 17.409 -1.922 -8.651 1.00 79.00 93 THR A C 1
ATOM 672 O O . THR A 1 93 ? 17.590 -2.212 -7.470 1.00 79.00 93 THR A O 1
ATOM 675 N N . ILE A 1 94 ? 16.798 -2.738 -9.501 1.00 70.06 94 ILE A N 1
ATOM 676 C CA . ILE A 1 94 ? 16.486 -4.122 -9.168 1.00 70.06 94 ILE A CA 1
ATOM 677 C C . ILE A 1 94 ? 17.646 -5.006 -9.609 1.00 70.06 94 ILE A C 1
ATOM 679 O O . ILE A 1 94 ? 17.964 -5.115 -10.791 1.00 70.06 94 ILE A O 1
ATOM 683 N N . THR A 1 95 ? 18.301 -5.655 -8.655 1.00 62.66 95 THR A N 1
ATOM 684 C CA . THR A 1 95 ? 19.199 -6.758 -8.995 1.00 62.66 95 THR A CA 1
ATOM 685 C C . THR A 1 95 ? 18.329 -7.910 -9.503 1.00 62.66 95 THR A C 1
ATOM 687 O O . THR A 1 95 ? 17.305 -8.189 -8.868 1.00 62.66 95 THR A O 1
ATOM 690 N N . PRO A 1 96 ? 18.678 -8.594 -10.607 1.00 57.28 96 PRO A N 1
ATOM 691 C CA . PRO A 1 96 ? 18.003 -9.826 -10.997 1.00 57.28 96 PRO A CA 1
ATOM 692 C C . PRO A 1 96 ? 18.228 -10.870 -9.898 1.00 57.28 96 PRO A C 1
ATOM 694 O O . PRO A 1 96 ? 19.228 -11.580 -9.859 1.00 57.28 96 PRO A O 1
ATOM 697 N N . VAL A 1 97 ? 17.314 -10.917 -8.933 1.00 49.38 97 VAL A N 1
ATOM 698 C CA . VAL A 1 97 ? 17.286 -11.955 -7.911 1.00 49.38 97 VAL A CA 1
ATOM 699 C C . VAL A 1 97 ? 16.739 -13.198 -8.599 1.00 49.38 97 VAL A C 1
ATOM 701 O O . VAL A 1 97 ? 15.603 -13.175 -9.079 1.00 49.38 97 VAL A O 1
ATOM 704 N N . ASN A 1 98 ? 17.536 -14.272 -8.637 1.00 39.56 98 ASN A N 1
ATOM 705 C CA . ASN A 1 98 ? 17.110 -15.632 -8.985 1.00 39.56 98 ASN A CA 1
ATOM 706 C C . ASN A 1 98 ? 15.906 -16.020 -8.108 1.00 39.56 98 ASN A C 1
ATOM 708 O O . ASN A 1 98 ? 16.072 -16.578 -7.029 1.00 39.56 98 ASN A O 1
ATOM 712 N N . GLY A 1 99 ? 14.691 -15.641 -8.506 1.00 44.38 99 GLY A N 1
ATOM 713 C CA . GLY A 1 99 ? 13.512 -15.789 -7.653 1.00 44.38 99 GLY A CA 1
ATOM 714 C C . GLY A 1 99 ? 12.418 -14.740 -7.833 1.00 44.38 99 GLY A C 1
ATOM 715 O O . GLY A 1 99 ? 11.276 -15.041 -7.490 1.00 44.38 99 GLY A O 1
ATOM 716 N N . ILE A 1 100 ? 12.682 -13.574 -8.445 1.00 45.69 100 ILE A N 1
ATOM 717 C CA . ILE A 1 100 ? 11.593 -12.725 -8.974 1.00 45.69 100 ILE A CA 1
ATOM 718 C C . ILE A 1 100 ? 11.151 -13.327 -10.313 1.00 45.69 100 ILE A C 1
ATOM 720 O O . ILE A 1 100 ? 11.255 -12.730 -11.378 1.00 45.69 100 ILE A O 1
ATOM 724 N N . SER A 1 101 ? 10.681 -14.571 -10.265 1.00 44.62 101 SER A N 1
ATOM 725 C CA . SER A 1 101 ? 9.810 -15.071 -11.313 1.00 44.62 101 SER A CA 1
ATOM 726 C C . SER A 1 101 ? 8.460 -14.393 -11.078 1.00 44.62 101 SER A C 1
ATOM 728 O O . SER A 1 101 ? 7.977 -14.452 -9.940 1.00 44.62 101 SER A O 1
ATOM 730 N N . PRO A 1 102 ? 7.842 -13.723 -12.072 1.00 49.59 102 PRO A N 1
ATOM 731 C CA . PRO A 1 102 ? 6.440 -13.338 -11.974 1.00 49.59 102 PRO A CA 1
ATOM 732 C C . PRO A 1 102 ? 5.644 -14.581 -11.594 1.00 49.59 102 PRO A C 1
ATOM 734 O O . PRO A 1 102 ? 5.484 -15.491 -12.406 1.00 49.59 102 PRO A O 1
ATOM 737 N N . SER A 1 103 ? 5.261 -14.681 -10.318 1.00 42.75 103 SER A N 1
ATOM 738 C CA . SER A 1 103 ? 4.732 -15.928 -9.778 1.00 42.75 103 SER A CA 1
ATOM 739 C C . SER A 1 103 ? 3.497 -16.309 -10.592 1.00 42.75 103 SER A C 1
ATOM 741 O O . SER A 1 103 ? 2.570 -15.520 -10.729 1.00 42.75 103 SER A O 1
ATOM 743 N N . LYS A 1 104 ? 3.605 -17.480 -11.236 1.00 40.38 104 LYS A N 1
ATOM 744 C CA . LYS A 1 104 ? 2.691 -18.153 -12.174 1.00 40.38 104 LYS A CA 1
ATOM 745 C C . LYS A 1 104 ? 1.689 -17.253 -12.924 1.00 40.38 104 LYS A C 1
ATOM 747 O O . LYS A 1 104 ? 0.754 -16.728 -12.31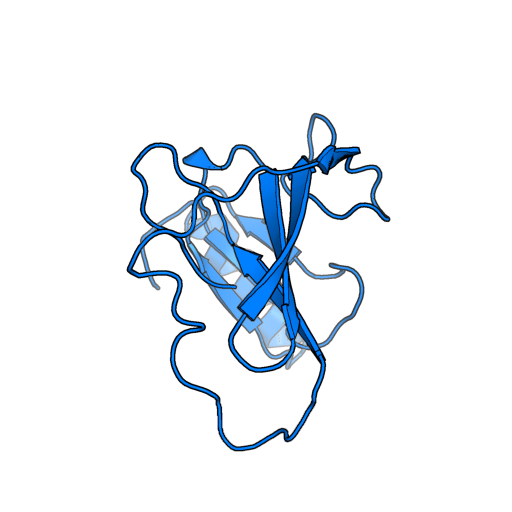7 1.00 40.38 104 LYS A O 1
ATOM 752 N N . PRO A 1 105 ? 1.739 -17.200 -14.271 1.00 40.44 105 PRO A N 1
ATOM 753 C CA . PRO A 1 105 ? 0.727 -16.492 -15.038 1.00 40.44 105 PRO A CA 1
ATOM 754 C C . PRO A 1 105 ? -0.658 -17.051 -14.693 1.00 40.44 105 PRO A C 1
ATOM 756 O O . PRO A 1 105 ? -0.954 -18.221 -14.942 1.00 40.44 105 PRO A O 1
ATOM 759 N N . HIS A 1 106 ? -1.536 -16.210 -14.140 1.00 41.78 106 HIS A N 1
ATOM 760 C CA . HIS A 1 106 ? -2.968 -16.430 -14.283 1.00 41.78 106 HIS A CA 1
ATOM 761 C C . HIS A 1 106 ? -3.244 -16.420 -15.788 1.00 41.78 106 HIS A C 1
ATOM 763 O O . HIS A 1 106 ? -3.324 -15.357 -16.402 1.00 41.78 106 HIS A O 1
ATOM 769 N N . ARG A 1 107 ? -3.329 -17.629 -16.365 1.00 39.09 107 ARG A N 1
ATOM 770 C CA . ARG A 1 107 ? -3.482 -18.000 -17.789 1.00 39.09 107 ARG A CA 1
ATOM 771 C C . ARG A 1 107 ? -4.629 -17.309 -18.543 1.00 39.09 107 ARG A C 1
ATOM 773 O O . ARG A 1 107 ? -4.888 -17.644 -19.690 1.00 39.09 107 ARG A O 1
ATOM 780 N N . ARG A 1 108 ? -5.347 -16.383 -17.911 1.00 37.84 108 ARG A N 1
ATOM 781 C CA . ARG A 1 108 ? -6.613 -15.839 -18.399 1.00 37.84 108 ARG A CA 1
ATOM 782 C C . ARG A 1 108 ? -6.467 -14.560 -19.225 1.00 37.84 108 ARG A C 1
ATOM 784 O O . ARG A 1 108 ? -7.426 -14.167 -19.869 1.00 37.84 108 ARG A O 1
ATOM 791 N N . TRP A 1 109 ? -5.294 -13.924 -19.235 1.00 37.69 109 TRP A N 1
ATOM 792 C CA . TRP A 1 109 ? -5.124 -12.607 -19.855 1.00 37.69 109 TRP A CA 1
ATOM 793 C C . TRP A 1 109 ? -3.820 -12.549 -20.662 1.00 37.69 109 TRP A C 1
ATOM 795 O O . TRP A 1 109 ? -2.749 -12.324 -20.102 1.00 37.69 109 TRP A O 1
ATOM 805 N N . GLY A 1 110 ? -3.912 -12.787 -21.974 1.00 38.31 110 GLY A N 1
ATOM 806 C CA . GLY A 1 110 ? -2.794 -12.735 -22.921 1.00 38.31 110 GLY A CA 1
ATOM 807 C C . GLY A 1 110 ? -2.361 -11.303 -23.234 1.00 38.31 110 GLY A C 1
ATOM 808 O O . GLY A 1 110 ? -2.768 -10.753 -24.250 1.00 38.31 110 GLY A O 1
ATOM 809 N N . TRP A 1 111 ? -1.548 -10.698 -22.366 1.00 42.50 111 TRP A N 1
ATOM 810 C CA . TRP A 1 111 ? -1.047 -9.334 -22.564 1.00 42.50 111 TRP A CA 1
ATOM 811 C C . TRP A 1 111 ? 0.480 -9.268 -22.511 1.00 42.50 111 TRP A C 1
ATOM 813 O O . TRP A 1 111 ? 1.110 -9.822 -21.614 1.00 42.50 111 TRP A O 1
ATOM 823 N N . MET A 1 112 ? 1.038 -8.544 -23.484 1.00 50.53 112 MET A N 1
ATOM 824 C CA . MET A 1 112 ? 2.468 -8.334 -23.753 1.00 50.53 112 MET A CA 1
ATOM 825 C C . MET A 1 112 ? 3.161 -7.401 -22.734 1.00 50.53 112 MET A C 1
ATOM 827 O O . MET A 1 112 ? 4.386 -7.387 -22.662 1.00 50.53 112 MET A O 1
ATOM 831 N N . TRP A 1 113 ? 2.393 -6.668 -21.913 1.00 46.12 113 TRP A N 1
ATOM 832 C CA . TRP A 1 113 ? 2.888 -5.690 -20.932 1.00 46.12 113 TRP A CA 1
ATOM 833 C C . TRP A 1 113 ? 2.112 -5.791 -19.612 1.00 46.12 113 TRP A C 1
ATOM 835 O O . TRP A 1 113 ? 0.878 -5.783 -19.616 1.00 46.12 113 TRP A O 1
ATOM 845 N N . ARG A 1 114 ? 2.814 -5.855 -18.471 1.00 63.88 114 ARG A N 1
ATOM 846 C CA . ARG A 1 114 ? 2.208 -5.857 -17.125 1.00 63.88 114 ARG A CA 1
ATOM 847 C C . ARG A 1 114 ? 2.988 -4.984 -16.144 1.00 63.88 114 ARG A C 1
ATOM 849 O O . ARG A 1 114 ? 4.211 -5.032 -16.102 1.00 63.88 114 ARG A O 1
ATOM 856 N N . ALA A 1 115 ? 2.268 -4.244 -15.300 1.00 60.00 115 ALA A N 1
ATOM 857 C CA . ALA A 1 115 ? 2.838 -3.577 -14.132 1.00 60.00 115 ALA A CA 1
ATOM 858 C C . ALA A 1 115 ? 2.630 -4.452 -12.888 1.00 60.00 115 ALA A C 1
ATOM 860 O O . ALA A 1 115 ? 1.492 -4.756 -12.528 1.00 60.00 115 ALA A O 1
ATOM 861 N N . LEU A 1 116 ? 3.720 -4.851 -12.238 1.00 67.69 116 LEU A N 1
ATOM 862 C CA . LEU A 1 116 ? 3.714 -5.608 -10.986 1.00 67.69 116 LEU A CA 1
ATOM 863 C C . LEU A 1 116 ? 4.111 -4.675 -9.843 1.00 67.69 116 LEU A C 1
ATOM 865 O O . LEU A 1 116 ? 4.965 -3.806 -10.014 1.00 67.69 116 LEU A O 1
ATOM 869 N N . ILE A 1 117 ? 3.466 -4.827 -8.690 1.00 64.88 117 ILE A N 1
ATOM 870 C CA . ILE A 1 117 ? 3.748 -4.029 -7.495 1.00 64.88 117 ILE A CA 1
ATOM 871 C C . ILE A 1 117 ? 4.216 -4.973 -6.401 1.00 64.88 117 ILE A C 1
ATOM 873 O O . ILE A 1 117 ? 3.532 -5.946 -6.085 1.00 64.88 117 ILE A O 1
ATOM 877 N N . PHE A 1 118 ? 5.354 -4.640 -5.812 1.00 68.56 118 PHE A N 1
ATOM 878 C CA . PHE A 1 118 ? 5.970 -5.380 -4.732 1.00 68.56 118 PHE A CA 1
ATOM 879 C C . PHE A 1 118 ? 6.214 -4.476 -3.537 1.00 68.56 118 PHE A C 1
ATOM 881 O O . PHE A 1 118 ? 6.591 -3.317 -3.692 1.00 68.56 118 PHE A O 1
ATOM 888 N N . TYR A 1 119 ? 6.089 -5.027 -2.339 1.00 62.66 119 TYR A N 1
ATOM 889 C CA . TYR A 1 119 ? 6.663 -4.401 -1.154 1.00 62.66 119 TYR A CA 1
ATOM 890 C C . TYR A 1 119 ? 8.092 -4.911 -0.966 1.00 62.66 119 TYR A C 1
ATOM 892 O O . TYR A 1 119 ? 8.333 -6.113 -1.094 1.00 62.66 119 TYR A O 1
ATOM 900 N N . ALA A 1 120 ? 9.023 -4.000 -0.682 1.00 57.59 120 ALA A N 1
ATOM 901 C CA . ALA A 1 120 ? 10.412 -4.317 -0.369 1.00 57.59 120 ALA A CA 1
ATOM 902 C C . ALA A 1 120 ? 10.612 -4.308 1.159 1.00 57.59 120 ALA A C 1
ATOM 904 O O . ALA A 1 120 ? 10.945 -3.264 1.721 1.00 57.59 120 ALA A O 1
ATOM 905 N N . PRO A 1 121 ? 10.384 -5.420 1.883 1.00 54.50 121 PRO A N 1
ATOM 906 C CA . PRO A 1 121 ? 10.807 -5.494 3.272 1.00 54.50 121 PRO A CA 1
ATOM 907 C C . PRO A 1 121 ? 12.331 -5.612 3.338 1.00 54.50 121 PRO A C 1
ATOM 909 O O . PRO A 1 121 ? 12.969 -6.232 2.482 1.00 54.50 121 PRO A O 1
ATOM 912 N N . ARG A 1 122 ? 12.922 -5.063 4.405 1.00 45.41 122 ARG A N 1
ATOM 913 C CA . ARG A 1 122 ? 14.379 -5.086 4.640 1.00 45.41 122 ARG A CA 1
ATOM 914 C C . ARG A 1 122 ? 14.974 -6.500 4.687 1.00 45.41 122 ARG A C 1
ATOM 916 O O . ARG A 1 122 ? 16.180 -6.644 4.540 1.00 45.41 122 ARG A O 1
ATOM 923 N N . ALA A 1 123 ? 14.148 -7.531 4.868 1.00 44.25 123 ALA A N 1
ATOM 924 C CA . ALA A 1 123 ? 14.558 -8.932 4.967 1.00 44.25 123 ALA A CA 1
ATOM 925 C C . ALA A 1 123 ? 14.530 -9.719 3.633 1.00 44.25 123 ALA A C 1
ATOM 927 O O . ALA A 1 123 ? 14.552 -10.948 3.656 1.00 44.25 123 ALA A O 1
ATOM 928 N N . GLY A 1 124 ? 14.433 -9.060 2.470 1.00 47.41 124 GLY A N 1
ATOM 929 C CA . GLY A 1 124 ? 14.561 -9.724 1.159 1.00 47.41 124 GLY A CA 1
ATOM 930 C C . GLY A 1 124 ? 13.368 -10.594 0.726 1.00 47.41 124 GLY A C 1
ATOM 931 O O . GLY A 1 124 ? 13.464 -11.323 -0.260 1.00 47.41 124 GLY A O 1
ATOM 932 N N . ARG A 1 125 ? 12.231 -10.528 1.434 1.00 49.81 125 ARG A N 1
ATOM 933 C CA . ARG A 1 125 ? 10.992 -11.252 1.093 1.00 49.81 125 ARG A CA 1
ATOM 934 C C . ARG A 1 125 ? 10.027 -10.389 0.282 1.00 49.81 125 ARG A C 1
ATOM 936 O O . ARG A 1 125 ? 9.293 -9.590 0.836 1.00 49.81 125 ARG A O 1
ATOM 943 N N . TRP A 1 126 ? 9.959 -10.581 -1.026 1.00 57.12 126 TRP A N 1
ATOM 944 C CA . TRP A 1 126 ? 9.023 -9.834 -1.870 1.00 57.12 126 TRP A CA 1
ATOM 945 C C . TRP A 1 126 ? 7.581 -10.323 -1.688 1.00 57.12 126 TRP A C 1
ATOM 947 O O . TRP A 1 126 ? 7.288 -11.499 -1.910 1.00 57.12 126 TRP A O 1
ATOM 957 N N . LEU A 1 127 ? 6.676 -9.420 -1.301 1.00 56.31 127 LEU A N 1
ATOM 958 C CA . LEU A 1 127 ? 5.247 -9.712 -1.150 1.00 56.31 127 LEU A CA 1
ATOM 959 C C . LEU A 1 127 ? 4.442 -9.070 -2.284 1.00 56.31 127 LEU A C 1
ATOM 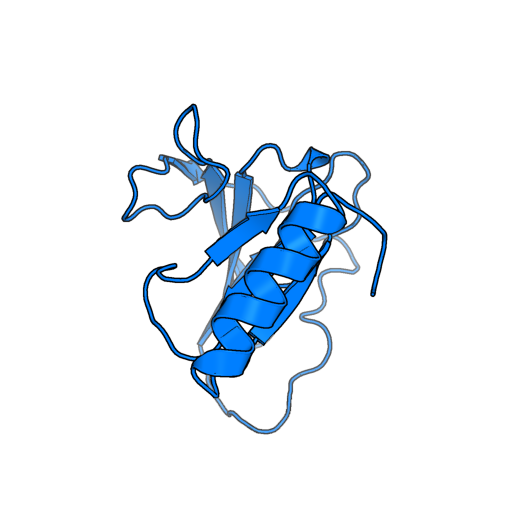961 O O . LEU A 1 127 ? 4.610 -7.887 -2.593 1.00 56.31 127 LEU A O 1
ATOM 965 N N . TRP A 1 128 ? 3.577 -9.880 -2.896 1.00 55.44 128 TRP A N 1
ATOM 966 C CA . TRP A 1 128 ? 2.740 -9.523 -4.042 1.00 55.44 128 TRP A CA 1
ATOM 967 C C . TRP A 1 128 ? 1.437 -8.845 -3.597 1.00 55.44 128 TRP A C 1
ATOM 969 O O . TRP A 1 128 ? 0.920 -9.119 -2.509 1.00 55.44 128 TRP A O 1
ATOM 979 N N . LYS A 1 129 ? 0.907 -7.963 -4.450 1.00 53.00 129 LYS A N 1
ATOM 980 C CA . LYS A 1 129 ? -0.369 -7.267 -4.252 1.00 53.00 129 LYS A CA 1
ATOM 981 C C . LYS A 1 129 ? -1.451 -7.776 -5.194 1.00 53.00 129 LYS A C 1
ATOM 983 O O . LYS A 1 129 ? -1.104 -8.118 -6.345 1.00 53.00 129 LYS A O 1
#

Radius of gyration: 15.89 Å; chains: 1; bounding box: 43×31×40 Å